Protein AF-A0A2C9JKQ5-F1 (afdb_monomer)

Nearest PDB structures (foldseek):
  5yh2-assembly1_B  TM=9.560E-01  e=5.864E-05  Homo sapiens
  5yh2-assembly1_A  TM=9.561E-01  e=1.005E-04  Homo sapiens
  5xoo-assembly1_A  TM=9.493E-01  e=1.203E-04  Hydra vulgaris
  5yh0-assembly1_K  TM=9.445E-01  e=1.068E-04  Danio rerio
  5yh0-assembly1_C  TM=9.472E-01  e=1.529E-04  Danio rerio

St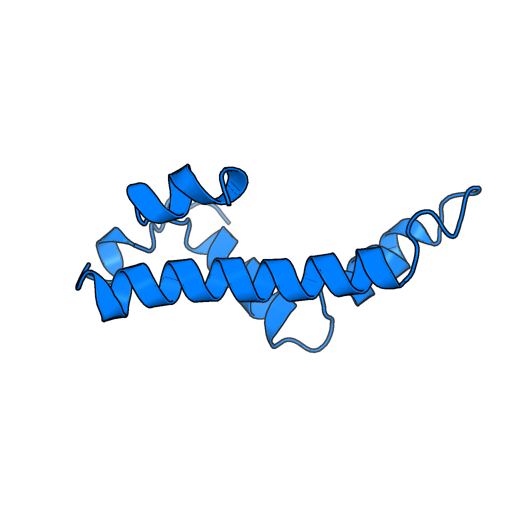ructure (mmCIF, N/CA/C/O backbone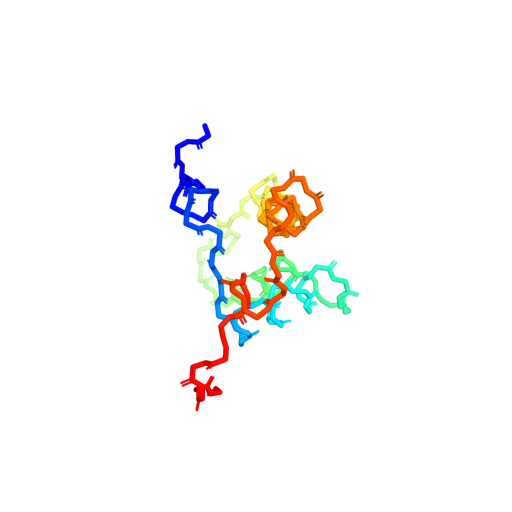):
data_AF-A0A2C9JKQ5-F1
#
_entry.id   AF-A0A2C9JKQ5-F1
#
loop_
_atom_site.group_PDB
_atom_site.id
_atom_site.type_symbol
_atom_site.label_atom_id
_atom_site.label_alt_id
_atom_site.label_comp_id
_atom_site.label_asym_id
_atom_site.label_entity_id
_atom_site.label_seq_id
_atom_site.pdbx_PDB_ins_code
_atom_site.Cartn_x
_atom_site.Cartn_y
_atom_site.Cartn_z
_atom_site.occupancy
_atom_site.B_iso_or_equiv
_atom_site.auth_seq_id
_atom_site.auth_comp_id
_atom_site.auth_asym_id
_atom_site.auth_atom_id
_atom_site.pdbx_PDB_model_num
ATOM 1 N N . MET A 1 1 ? 0.054 15.960 2.238 1.00 58.59 1 MET A N 1
ATOM 2 C CA . MET A 1 1 ? -0.576 14.737 2.801 1.00 58.59 1 MET A CA 1
ATOM 3 C C . MET A 1 1 ? -2.091 14.636 2.517 1.00 58.59 1 MET A C 1
ATOM 5 O O . MET A 1 1 ? -2.776 13.906 3.220 1.00 58.59 1 MET A O 1
ATOM 9 N N . SER A 1 2 ? -2.623 15.277 1.465 1.00 84.50 2 SER A N 1
ATOM 10 C CA . SER A 1 2 ? -4.072 15.269 1.166 1.00 84.50 2 SER A CA 1
ATOM 11 C C . SER A 1 2 ? -4.603 13.897 0.705 1.00 84.50 2 SER A C 1
ATOM 13 O O . SER A 1 2 ? -5.663 13.460 1.138 1.00 84.50 2 SER A O 1
ATOM 15 N N . CYS A 1 3 ? -3.822 13.142 -0.077 1.00 90.50 3 CYS A N 1
ATOM 16 C CA . CYS A 1 3 ? -4.303 11.914 -0.727 1.00 90.50 3 CYS A CA 1
ATOM 17 C C . CYS A 1 3 ? -4.710 10.780 0.235 1.00 90.50 3 CYS A C 1
ATOM 19 O O . CYS A 1 3 ? -5.481 9.910 -0.142 1.00 90.50 3 CYS A O 1
ATOM 21 N N . MET A 1 4 ? -4.202 10.774 1.474 1.00 92.38 4 MET A N 1
ATOM 22 C CA . MET A 1 4 ? -4.563 9.772 2.491 1.00 92.38 4 MET A CA 1
ATOM 23 C C . MET A 1 4 ? -5.673 10.250 3.438 1.00 92.38 4 MET A C 1
ATOM 25 O O . MET A 1 4 ? -5.997 9.544 4.393 1.00 92.38 4 MET A O 1
ATOM 29 N N . SER A 1 5 ? -6.233 11.445 3.217 1.00 95.06 5 SER A N 1
ATOM 30 C CA . SER A 1 5 ? -7.249 12.034 4.094 1.00 95.06 5 SER A CA 1
ATOM 31 C C . SER A 1 5 ? -8.444 11.105 4.331 1.00 95.06 5 SER A C 1
ATOM 33 O O . SER A 1 5 ? -8.764 10.895 5.501 1.00 95.06 5 SER A O 1
ATOM 35 N N . PRO A 1 6 ? -9.044 10.463 3.303 1.00 95.50 6 PRO A N 1
ATOM 36 C CA . PRO A 1 6 ? -10.210 9.605 3.515 1.00 95.50 6 PRO A CA 1
ATOM 37 C C . PRO A 1 6 ? -9.925 8.453 4.486 1.00 95.50 6 PRO A C 1
ATOM 39 O O . PRO A 1 6 ? -10.623 8.287 5.481 1.00 95.50 6 PRO A O 1
ATOM 42 N N . VAL A 1 7 ? -8.832 7.715 4.272 1.00 94.81 7 VAL A N 1
ATOM 43 C CA . VAL A 1 7 ? -8.459 6.586 5.139 1.00 94.81 7 VAL A CA 1
ATOM 44 C C . VAL A 1 7 ? -8.092 7.064 6.546 1.00 94.81 7 VAL A C 1
ATOM 46 O O . VAL A 1 7 ? -8.485 6.438 7.525 1.00 94.81 7 VAL A O 1
ATOM 49 N N . ARG A 1 8 ? -7.400 8.205 6.680 1.00 94.69 8 ARG A N 1
ATOM 50 C CA . ARG A 1 8 ? -7.080 8.785 7.996 1.00 94.69 8 ARG A CA 1
ATOM 51 C C . ARG A 1 8 ? -8.323 9.217 8.761 1.00 94.69 8 ARG A C 1
ATOM 53 O O . ARG A 1 8 ? -8.350 9.065 9.977 1.00 94.69 8 ARG A O 1
ATOM 60 N N . GLN A 1 9 ? -9.302 9.821 8.096 1.00 93.81 9 GLN A N 1
ATOM 61 C CA . GLN A 1 9 ? -10.487 10.385 8.742 1.00 93.81 9 GLN A CA 1
ATOM 62 C C . GLN A 1 9 ? -11.498 9.293 9.077 1.00 93.81 9 GLN A C 1
ATOM 64 O O . GLN A 1 9 ? -11.870 9.149 10.240 1.00 93.81 9 GLN A O 1
ATOM 69 N N . CYS A 1 10 ? -11.872 8.484 8.087 1.00 95.81 10 CYS A N 1
ATOM 70 C CA . CYS A 1 10 ? -12.847 7.414 8.254 1.00 95.81 10 CYS A CA 1
ATOM 71 C C . CYS A 1 10 ? -12.294 6.266 9.106 1.00 95.81 10 CYS A C 1
ATOM 73 O O . CYS A 1 10 ? -13.020 5.708 9.930 1.00 95.81 10 CYS A O 1
ATOM 75 N N . CYS A 1 11 ? -10.997 5.963 8.965 1.00 96.88 11 CYS A N 1
ATOM 76 C CA . CYS A 1 11 ? -10.365 4.787 9.557 1.00 96.88 11 CYS A CA 1
ATOM 77 C C . CYS A 1 11 ? -11.108 3.504 9.191 1.00 96.88 11 CYS A C 1
ATOM 79 O O . CYS A 1 11 ? -11.542 2.785 10.077 1.00 96.88 11 CYS A O 1
ATOM 81 N N . MET A 1 12 ? -11.274 3.265 7.891 1.00 96.69 12 MET A N 1
ATOM 82 C CA . MET A 1 12 ? -11.891 2.058 7.347 1.00 96.69 12 MET A CA 1
ATOM 83 C C . MET A 1 12 ? -11.074 1.565 6.150 1.00 96.69 12 MET A C 1
ATOM 85 O O . MET A 1 12 ? -10.633 2.369 5.323 1.00 96.69 12 MET A O 1
ATOM 89 N N . ILE A 1 13 ? -10.888 0.254 6.045 1.00 97.31 13 ILE A N 1
ATOM 90 C CA . ILE A 1 13 ? -10.278 -0.434 4.906 1.00 97.31 13 ILE A CA 1
ATOM 91 C C . ILE A 1 13 ? -10.929 -1.807 4.739 1.00 97.31 13 ILE A C 1
ATOM 93 O O . ILE A 1 13 ? -11.314 -2.436 5.719 1.00 97.31 13 ILE A O 1
ATOM 97 N N . ARG A 1 14 ? -11.047 -2.292 3.501 1.00 97.38 14 ARG A N 1
ATOM 98 C CA . ARG A 1 14 ? -11.522 -3.659 3.247 1.00 97.38 14 ARG A CA 1
ATOM 99 C C . ARG A 1 14 ? -10.481 -4.689 3.672 1.00 97.38 14 ARG A C 1
ATOM 101 O O . ARG A 1 14 ? -9.286 -4.478 3.439 1.00 97.38 14 ARG A O 1
ATOM 108 N N . LEU A 1 15 ? -10.932 -5.822 4.206 1.00 96.88 15 LEU A N 1
ATOM 109 C CA . LEU A 1 15 ? -10.068 -6.941 4.586 1.00 96.88 15 LEU A CA 1
ATOM 110 C C . LEU A 1 15 ? -9.225 -7.432 3.400 1.00 96.88 15 LEU A C 1
ATOM 112 O O . LEU A 1 15 ? -8.005 -7.549 3.517 1.00 96.88 15 LEU A O 1
ATOM 116 N N . SER A 1 16 ? -9.851 -7.632 2.237 1.00 96.81 16 SER A N 1
ATOM 117 C CA . SER A 1 16 ? -9.177 -8.077 1.010 1.00 96.81 16 SER A CA 1
ATOM 118 C C . SER A 1 16 ? -8.089 -7.099 0.547 1.00 96.81 16 SER A C 1
ATOM 120 O O . SER A 1 16 ? -6.987 -7.512 0.174 1.00 96.81 16 SER A O 1
ATOM 122 N N . THR A 1 17 ? -8.349 -5.791 0.631 1.00 96.94 17 THR A N 1
ATOM 123 C CA . THR A 1 17 ? -7.364 -4.745 0.317 1.00 96.94 17 THR A CA 1
ATOM 124 C C . THR A 1 17 ? -6.206 -4.747 1.309 1.00 96.94 17 THR A C 1
ATOM 126 O O . THR A 1 17 ? -5.050 -4.712 0.889 1.00 96.94 17 THR A O 1
ATOM 129 N N . LEU A 1 18 ? -6.484 -4.810 2.616 1.00 97.25 18 LEU A N 1
ATOM 130 C CA . LEU A 1 18 ? -5.434 -4.843 3.634 1.00 97.25 18 LEU A CA 1
ATOM 131 C C . LEU A 1 18 ? -4.547 -6.081 3.477 1.00 97.25 18 LEU A C 1
ATOM 133 O O . LEU A 1 18 ? -3.326 -5.953 3.514 1.00 97.25 18 LEU A O 1
ATOM 137 N N . ALA A 1 19 ? -5.137 -7.254 3.242 1.00 97.00 19 ALA A N 1
ATOM 138 C CA . ALA A 1 19 ? -4.397 -8.493 3.025 1.00 97.00 19 ALA A CA 1
ATOM 139 C C . ALA A 1 19 ? -3.441 -8.389 1.824 1.00 97.00 19 ALA A C 1
ATOM 141 O O . ALA A 1 19 ? -2.268 -8.751 1.935 1.00 97.00 19 ALA A O 1
ATOM 142 N N . LYS A 1 20 ? -3.903 -7.825 0.696 1.00 97.12 20 LYS A N 1
ATOM 143 C CA . LYS A 1 20 ? -3.057 -7.568 -0.484 1.00 97.12 20 LYS A CA 1
ATOM 144 C C . LYS A 1 20 ? -1.915 -6.600 -0.160 1.00 97.12 20 LYS A C 1
ATOM 146 O O . LYS A 1 20 ? -0.773 -6.879 -0.512 1.00 97.12 20 LYS A O 1
ATOM 151 N N . LEU A 1 21 ? -2.193 -5.498 0.542 1.00 98.00 21 LEU A N 1
ATOM 152 C CA . LEU A 1 21 ? -1.168 -4.519 0.926 1.00 98.00 21 LEU A CA 1
ATOM 153 C C . LEU A 1 21 ? -0.127 -5.101 1.888 1.00 98.00 21 LEU A C 1
ATOM 155 O O . LEU A 1 21 ? 1.059 -4.847 1.708 1.00 98.00 21 LEU A O 1
ATOM 159 N N . VAL A 1 22 ? -0.546 -5.896 2.877 1.00 98.12 22 VAL A N 1
ATOM 160 C CA . VAL A 1 22 ? 0.374 -6.593 3.789 1.00 98.12 22 VAL A CA 1
ATOM 161 C C . VAL A 1 22 ? 1.248 -7.565 3.002 1.00 98.12 22 VAL A C 1
ATOM 163 O O . VAL A 1 22 ? 2.467 -7.524 3.143 1.00 98.12 22 VAL A O 1
ATOM 166 N N . LYS A 1 23 ? 0.664 -8.374 2.108 1.00 98.00 23 LYS A N 1
ATOM 167 C CA . LYS A 1 23 ? 1.431 -9.286 1.247 1.00 98.00 23 LYS A CA 1
ATOM 168 C C . LYS A 1 23 ? 2.476 -8.544 0.407 1.00 98.00 23 LYS A C 1
ATOM 170 O O . LYS A 1 23 ? 3.599 -9.013 0.318 1.00 98.00 23 LYS A O 1
ATOM 175 N N . LEU A 1 24 ? 2.135 -7.388 -0.158 1.00 98.31 24 LEU A N 1
ATOM 176 C CA . LEU A 1 24 ? 3.062 -6.561 -0.943 1.00 98.31 24 LEU A CA 1
ATOM 177 C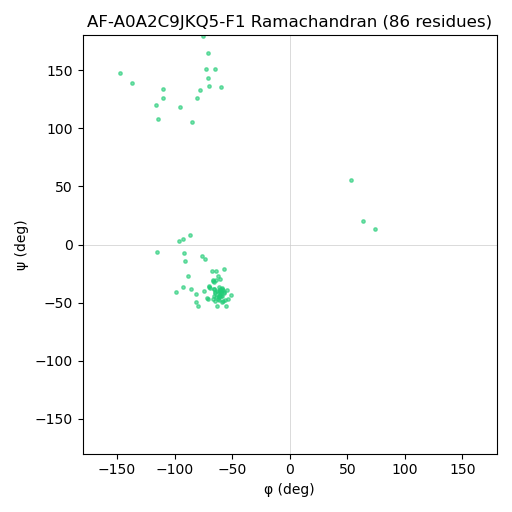 C . LEU A 1 24 ? 4.112 -5.821 -0.094 1.00 98.31 24 LEU A C 1
ATOM 179 O O . LEU A 1 24 ? 5.046 -5.254 -0.653 1.00 98.31 24 LEU A O 1
ATOM 183 N N . TYR A 1 25 ? 3.950 -5.779 1.232 1.00 97.81 25 TYR A N 1
ATOM 184 C CA . TYR A 1 25 ? 4.869 -5.096 2.146 1.00 97.81 25 TYR A CA 1
ATOM 185 C C . TYR A 1 25 ? 5.864 -6.044 2.827 1.00 97.81 25 TYR A C 1
ATOM 187 O O . TYR A 1 25 ? 7.027 -5.683 2.976 1.00 97.81 25 TYR A O 1
ATOM 195 N N . ILE A 1 26 ? 5.420 -7.235 3.248 1.00 96.75 26 ILE A N 1
ATOM 196 C CA . ILE A 1 26 ? 6.262 -8.226 3.954 1.00 96.75 26 ILE A CA 1
ATOM 197 C C . ILE A 1 26 ? 6.474 -9.530 3.177 1.00 96.75 26 ILE A C 1
ATOM 199 O O . ILE A 1 26 ? 7.182 -10.415 3.652 1.00 96.75 26 ILE A O 1
ATOM 203 N N . GLY A 1 27 ? 5.799 -9.701 2.041 1.00 95.12 27 GLY A N 1
ATOM 204 C CA . GLY A 1 27 ? 5.904 -10.904 1.224 1.00 95.12 27 GLY A CA 1
ATOM 205 C C . GLY A 1 27 ? 7.206 -10.975 0.421 1.00 95.12 27 GLY A C 1
ATOM 206 O O . GLY A 1 27 ? 8.031 -10.065 0.487 1.00 95.12 27 GLY A O 1
ATOM 207 N N . PRO A 1 28 ? 7.388 -12.061 -0.352 1.00 95.06 28 PRO A N 1
ATOM 208 C CA . PRO A 1 28 ? 8.614 -12.296 -1.116 1.00 95.06 28 PRO A CA 1
ATOM 209 C C . PRO A 1 28 ? 8.825 -11.277 -2.243 1.00 95.06 28 PRO A C 1
ATOM 211 O O . PRO A 1 28 ? 9.966 -10.954 -2.556 1.00 95.06 28 PRO A O 1
ATOM 214 N N . ASP A 1 29 ? 7.736 -10.750 -2.811 1.00 95.94 29 ASP A N 1
ATOM 215 C CA . ASP A 1 29 ? 7.765 -9.750 -3.875 1.00 95.94 29 ASP A CA 1
ATOM 216 C C . ASP A 1 29 ? 7.134 -8.443 -3.381 1.00 95.94 29 ASP A C 1
ATOM 218 O O . ASP A 1 29 ? 5.953 -8.408 -3.013 1.00 95.94 29 ASP A O 1
ATOM 222 N N . SER A 1 30 ? 7.913 -7.359 -3.397 1.00 97.88 30 SER A N 1
ATOM 223 C CA . SER A 1 30 ? 7.415 -6.011 -3.111 1.00 97.88 30 SER A CA 1
ATOM 224 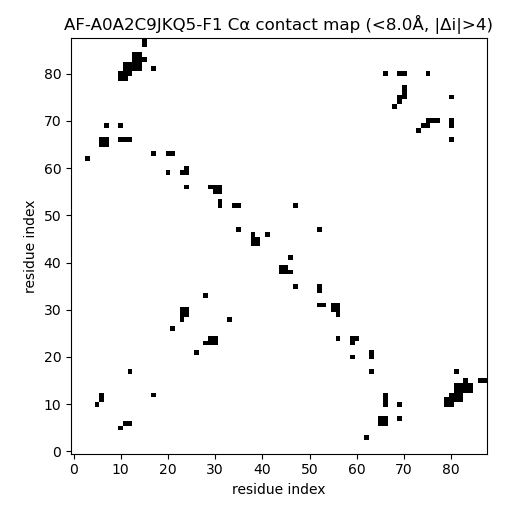C C . SER A 1 30 ? 6.533 -5.482 -4.247 1.00 97.88 30 SER A C 1
ATOM 226 O O . SER A 1 30 ? 6.553 -5.990 -5.374 1.00 97.88 30 SER A O 1
ATOM 228 N N . LEU A 1 31 ? 5.772 -4.414 -3.985 1.00 98.31 31 LEU A N 1
ATOM 229 C CA . LEU A 1 31 ? 4.975 -3.774 -5.033 1.00 98.31 31 LEU A CA 1
ATOM 230 C C . LEU A 1 31 ? 5.861 -3.233 -6.163 1.00 98.31 31 LEU A C 1
ATOM 232 O O . LEU A 1 31 ? 5.509 -3.403 -7.328 1.00 98.31 31 LEU A O 1
ATOM 236 N N . SER A 1 32 ? 7.013 -2.639 -5.851 1.00 98.12 32 SER A N 1
ATOM 237 C CA . SER A 1 32 ? 7.976 -2.194 -6.864 1.00 98.12 32 SER A CA 1
ATOM 238 C C . SER A 1 32 ? 8.496 -3.343 -7.731 1.00 98.12 32 SER A C 1
ATOM 240 O O . SER A 1 32 ? 8.592 -3.182 -8.948 1.00 98.12 32 SER A O 1
ATOM 242 N N . HIS A 1 33 ? 8.773 -4.514 -7.143 1.00 98.00 33 HIS A N 1
ATOM 243 C CA . HIS A 1 33 ? 9.224 -5.698 -7.872 1.00 98.00 33 HIS A CA 1
ATOM 244 C C . HIS A 1 33 ? 8.161 -6.183 -8.863 1.00 98.00 33 HIS A C 1
ATOM 246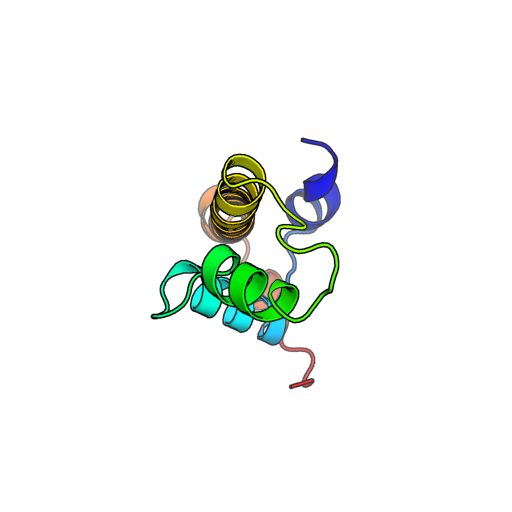 O O . HIS A 1 33 ? 8.432 -6.313 -10.059 1.00 98.00 33 HIS A O 1
ATOM 252 N N . VAL A 1 34 ? 6.933 -6.402 -8.382 1.00 97.94 34 VAL A N 1
ATOM 253 C CA . VAL A 1 34 ? 5.824 -6.874 -9.225 1.00 97.94 34 VAL A CA 1
ATOM 254 C C . VAL A 1 34 ? 5.489 -5.849 -10.309 1.00 97.94 34 VAL A C 1
ATOM 256 O O . VAL A 1 34 ? 5.242 -6.222 -11.455 1.00 97.94 34 VAL A O 1
ATOM 259 N N . LEU A 1 35 ? 5.516 -4.557 -9.972 1.00 97.69 35 LEU A N 1
ATOM 260 C CA . LEU A 1 35 ? 5.244 -3.482 -10.919 1.00 97.69 35 LEU A CA 1
ATOM 261 C C . LEU A 1 35 ? 6.317 -3.402 -12.006 1.00 97.69 35 LEU A C 1
ATOM 263 O O . LEU A 1 35 ? 5.966 -3.306 -13.176 1.00 97.69 35 LEU A O 1
ATOM 267 N N . ARG A 1 36 ? 7.603 -3.503 -11.650 1.00 97.62 36 ARG A N 1
ATOM 268 C CA . ARG A 1 36 ? 8.701 -3.539 -12.627 1.00 97.62 36 ARG A CA 1
ATOM 269 C C . ARG A 1 36 ? 8.488 -4.665 -13.634 1.00 97.62 36 ARG A C 1
ATOM 271 O O . ARG A 1 36 ? 8.400 -4.395 -14.826 1.00 97.62 36 ARG A O 1
ATOM 278 N N . LYS A 1 37 ? 8.276 -5.888 -13.145 1.00 97.31 37 LYS A N 1
ATOM 279 C CA . LYS A 1 37 ? 8.019 -7.062 -13.988 1.00 97.31 37 LYS A CA 1
ATOM 280 C C . LYS A 1 37 ? 6.782 -6.895 -14.874 1.00 97.31 37 LYS A C 1
ATOM 282 O O . LYS A 1 37 ? 6.781 -7.313 -16.025 1.00 97.31 37 LYS A O 1
ATOM 287 N N . SER A 1 38 ? 5.722 -6.276 -14.355 1.00 96.94 38 SER A N 1
ATOM 288 C CA . SER A 1 38 ? 4.510 -6.004 -15.135 1.00 96.94 38 SER A CA 1
ATOM 289 C C . SER A 1 38 ? 4.739 -4.997 -16.265 1.00 96.94 38 SER A C 1
ATOM 291 O O . SER A 1 38 ? 4.040 -5.068 -17.271 1.00 96.94 38 SER A O 1
ATOM 293 N N . LEU A 1 39 ? 5.659 -4.045 -16.086 1.00 97.62 39 LEU A N 1
ATOM 294 C CA . LEU A 1 39 ? 5.943 -2.972 -17.045 1.00 97.62 39 LEU A CA 1
ATOM 295 C C . LEU A 1 39 ? 7.043 -3.346 -18.052 1.00 97.62 39 LEU A C 1
ATOM 297 O O . LEU A 1 39 ? 7.186 -2.672 -19.066 1.00 97.62 39 LEU A O 1
ATOM 301 N N . GLU A 1 40 ? 7.803 -4.414 -17.803 1.00 96.81 40 GLU A N 1
ATOM 302 C CA . GLU A 1 40 ? 8.911 -4.861 -18.663 1.00 96.81 40 GLU A CA 1
ATOM 303 C C . GLU A 1 40 ? 8.484 -5.229 -20.088 1.00 96.81 40 GLU A C 1
ATOM 305 O O . GLU A 1 40 ? 9.276 -5.075 -21.014 1.00 96.81 40 GLU A O 1
ATOM 310 N N . ALA A 1 41 ? 7.250 -5.704 -20.274 1.00 95.44 41 ALA A N 1
ATOM 311 C CA . ALA A 1 41 ? 6.735 -6.098 -21.585 1.00 95.44 41 ALA A CA 1
ATOM 312 C C . ALA A 1 41 ? 6.359 -4.905 -22.485 1.00 95.44 41 ALA A C 1
ATOM 314 O O . ALA A 1 41 ? 6.063 -5.102 -23.664 1.00 95.44 41 ALA A O 1
ATOM 315 N N . ASP A 1 42 ? 6.334 -3.684 -21.945 1.00 97.38 42 ASP A N 1
ATOM 316 C CA . ASP A 1 42 ? 5.995 -2.493 -22.715 1.00 97.38 42 ASP A CA 1
ATOM 317 C C . ASP A 1 42 ? 7.188 -2.035 -23.582 1.00 97.38 42 ASP A C 1
ATOM 319 O O . ASP A 1 42 ? 8.307 -1.928 -23.070 1.00 97.38 42 ASP A O 1
ATOM 323 N N . PRO A 1 43 ? 6.990 -1.716 -24.877 1.00 97.19 43 PRO A N 1
ATOM 324 C CA . PRO A 1 43 ? 8.055 -1.213 -25.750 1.00 97.19 43 PRO A CA 1
ATOM 325 C C . PRO A 1 43 ? 8.753 0.062 -25.252 1.00 97.19 43 PRO A C 1
ATOM 327 O O . PRO A 1 43 ? 9.868 0.349 -25.681 1.00 97.19 43 PRO A O 1
ATOM 330 N N . LEU A 1 44 ? 8.111 0.834 -24.370 1.00 96.81 44 LEU A N 1
ATOM 331 C CA . LEU A 1 44 ? 8.662 2.041 -23.750 1.00 96.81 44 LEU A CA 1
ATOM 332 C C . LEU A 1 44 ? 9.474 1.749 -22.480 1.00 96.81 44 LEU A C 1
ATOM 334 O O . LEU A 1 44 ? 9.839 2.676 -21.757 1.00 96.81 44 LEU A O 1
ATOM 338 N N . SER A 1 45 ? 9.742 0.479 -22.172 1.00 96.00 45 SER A N 1
ATOM 339 C CA . SER A 1 45 ? 10.520 0.096 -20.999 1.00 96.00 45 SER A CA 1
ATOM 340 C C . SER A 1 45 ? 11.944 0.696 -21.023 1.00 96.00 45 SER A C 1
ATOM 342 O O . SER A 1 45 ? 12.619 0.629 -22.055 1.00 96.00 45 SER A O 1
ATOM 344 N N . PRO A 1 46 ? 12.440 1.249 -19.893 1.00 95.44 46 PRO A N 1
ATOM 345 C CA . PRO A 1 46 ? 11.766 1.328 -18.594 1.00 95.44 46 PRO A CA 1
ATOM 346 C C . PRO A 1 46 ? 10.756 2.488 -18.503 1.00 9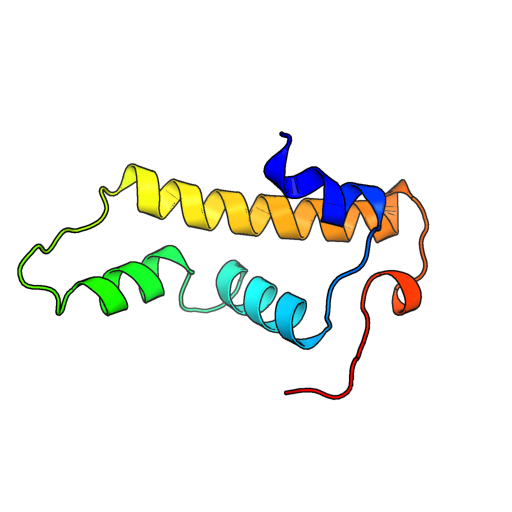5.44 46 PRO A C 1
ATOM 348 O O . PRO A 1 46 ? 11.116 3.651 -18.666 1.00 95.44 46 PRO A O 1
ATOM 351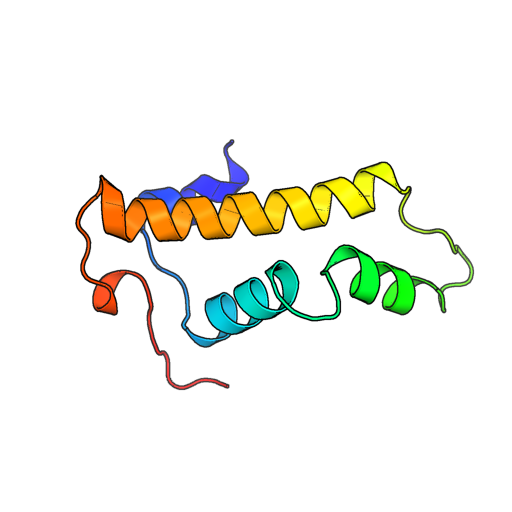 N N . ILE A 1 47 ? 9.503 2.179 -18.134 1.00 97.38 47 ILE A N 1
ATOM 352 C CA . ILE A 1 47 ? 8.431 3.183 -17.967 1.00 97.38 47 ILE A CA 1
ATOM 353 C C . ILE A 1 47 ? 8.655 4.048 -16.720 1.00 97.38 47 ILE A C 1
ATOM 355 O O . ILE A 1 47 ? 8.474 5.265 -16.750 1.00 97.38 47 ILE A O 1
ATOM 359 N N . LEU A 1 48 ? 8.995 3.419 -15.592 1.00 97.50 48 LEU A N 1
ATOM 360 C CA . LEU A 1 48 ? 9.180 4.099 -14.311 1.00 97.50 48 LEU A CA 1
ATOM 361 C C . LEU A 1 48 ? 10.653 4.110 -13.924 1.00 97.50 48 LEU A C 1
ATOM 363 O O . LEU A 1 48 ? 11.323 3.080 -13.954 1.00 97.50 48 LEU A O 1
ATOM 367 N N . TRP A 1 49 ? 11.133 5.276 -13.496 1.00 97.19 49 TRP A N 1
ATOM 368 C CA . TRP A 1 49 ? 12.477 5.411 -12.945 1.00 97.19 49 TRP A CA 1
ATOM 369 C C . TRP A 1 49 ? 12.568 4.794 -11.542 1.00 97.19 49 TRP A C 1
ATOM 371 O O . TRP A 1 49 ? 11.591 4.806 -10.788 1.00 97.19 49 TRP A O 1
ATOM 381 N N . GLU A 1 50 ? 13.754 4.314 -11.166 1.00 97.25 50 GLU A N 1
ATOM 382 C CA . GLU A 1 50 ? 14.002 3.631 -9.889 1.00 97.25 50 GLU A CA 1
ATOM 383 C C . GLU A 1 50 ? 13.494 4.411 -8.660 1.00 97.25 50 GLU A C 1
ATOM 385 O O . GLU A 1 50 ? 12.761 3.834 -7.856 1.00 97.25 50 GLU A O 1
ATOM 390 N N . PRO A 1 51 ? 13.694 5.743 -8.548 1.00 98.38 51 PRO A N 1
ATOM 391 C CA . PRO A 1 51 ? 13.163 6.504 -7.417 1.00 98.38 51 PRO A CA 1
ATOM 392 C C . PRO A 1 51 ? 11.628 6.494 -7.324 1.00 98.38 51 PRO A C 1
ATOM 394 O O . PRO A 1 51 ? 11.065 6.658 -6.238 1.00 98.38 51 PRO A O 1
ATOM 397 N N . HIS A 1 52 ? 10.919 6.322 -8.446 1.00 98.38 52 HIS A N 1
ATOM 398 C CA . HIS A 1 52 ? 9.463 6.183 -8.433 1.00 98.38 52 HIS A CA 1
ATOM 399 C C . HIS A 1 52 ? 9.038 4.811 -7.924 1.00 98.38 52 HIS A C 1
ATOM 401 O O . HIS A 1 52 ? 8.094 4.749 -7.132 1.00 98.38 52 HIS A O 1
ATOM 407 N N . LEU A 1 53 ? 9.747 3.753 -8.313 1.00 98.38 53 LEU A N 1
ATOM 408 C CA . LEU A 1 53 ? 9.525 2.396 -7.817 1.00 98.38 53 LEU A CA 1
ATOM 409 C C . LEU A 1 53 ? 9.749 2.334 -6.295 1.00 98.38 53 LEU A C 1
ATOM 411 O O . LEU A 1 53 ? 8.837 1.934 -5.569 1.00 98.38 53 LEU A O 1
ATOM 415 N N . ASP A 1 54 ? 10.853 2.898 -5.797 1.00 98.19 54 ASP A N 1
ATOM 416 C CA . ASP A 1 54 ? 11.117 3.042 -4.356 1.00 98.19 54 ASP A CA 1
ATOM 417 C C . ASP A 1 54 ? 10.011 3.829 -3.635 1.00 98.19 54 ASP A C 1
ATOM 419 O O . ASP A 1 54 ? 9.580 3.512 -2.519 1.00 98.19 54 ASP A O 1
ATOM 423 N N . SER A 1 55 ? 9.515 4.893 -4.278 1.00 98.00 55 SER A N 1
ATOM 424 C CA . SER A 1 55 ? 8.472 5.733 -3.691 1.00 98.00 55 SER A CA 1
ATOM 425 C C . SER A 1 55 ? 7.155 4.987 -3.486 1.00 98.00 55 SER A C 1
ATOM 427 O O . SER A 1 55 ? 6.414 5.321 -2.555 1.00 98.00 55 SER A O 1
ATOM 429 N N . VAL A 1 56 ? 6.854 4.003 -4.337 1.00 97.62 56 VAL A N 1
ATOM 430 C CA . VAL A 1 56 ? 5.624 3.214 -4.266 1.00 97.62 56 VAL A CA 1
ATOM 431 C C . VAL A 1 56 ? 5.672 2.281 -3.057 1.00 97.62 56 VAL A C 1
ATOM 433 O O . VAL A 1 56 ? 4.743 2.317 -2.248 1.00 97.62 56 VAL A O 1
ATOM 436 N N . ASP A 1 57 ? 6.777 1.565 -2.840 1.00 98.19 57 ASP A N 1
ATOM 437 C CA . ASP A 1 57 ? 6.949 0.708 -1.656 1.00 98.19 57 ASP A CA 1
ATOM 438 C C . ASP A 1 57 ? 6.889 1.520 -0.357 1.00 98.19 57 ASP A C 1
ATOM 440 O O . ASP A 1 57 ? 6.161 1.184 0.586 1.00 98.19 57 ASP A O 1
ATOM 444 N N . ARG A 1 58 ? 7.561 2.679 -0.330 1.00 97.75 58 ARG A N 1
ATOM 445 C CA . ARG A 1 58 ? 7.480 3.603 0.810 1.00 97.75 58 ARG A CA 1
ATOM 446 C C . ARG A 1 58 ? 6.039 4.041 1.090 1.00 97.75 58 ARG A C 1
ATOM 448 O O . ARG A 1 58 ? 5.657 4.187 2.253 1.00 97.75 58 ARG A O 1
ATOM 455 N N . ARG A 1 59 ? 5.229 4.281 0.052 1.00 97.19 59 ARG A N 1
ATOM 456 C CA . ARG A 1 59 ? 3.816 4.674 0.201 1.00 97.19 59 ARG A CA 1
ATOM 457 C C . ARG A 1 59 ? 2.952 3.528 0.726 1.00 97.19 59 ARG A C 1
ATOM 459 O O . ARG A 1 59 ? 2.083 3.806 1.549 1.00 97.19 59 ARG A O 1
ATOM 466 N N . VAL A 1 60 ? 3.210 2.275 0.344 1.00 97.81 60 VAL A N 1
ATOM 467 C CA . VAL A 1 60 ? 2.524 1.107 0.933 1.00 97.81 60 VAL A CA 1
ATOM 468 C C . VAL A 1 60 ? 2.746 1.070 2.446 1.00 97.81 60 VAL A C 1
ATOM 470 O O . VAL A 1 60 ? 1.779 1.025 3.209 1.00 97.81 60 VAL A O 1
ATOM 473 N N . GLY A 1 61 ? 3.996 1.220 2.897 1.00 97.75 61 GLY A N 1
ATOM 474 C CA . GLY A 1 61 ? 4.312 1.294 4.328 1.00 97.75 61 GLY A CA 1
ATOM 475 C C . GLY A 1 61 ? 3.608 2.456 5.044 1.00 97.75 61 GLY A C 1
ATOM 476 O O . GLY A 1 61 ? 3.120 2.307 6.166 1.00 97.75 61 GLY A O 1
ATOM 477 N N . GLN A 1 62 ? 3.478 3.615 4.389 1.00 97.44 62 GLN A N 1
ATOM 478 C CA . GLN A 1 62 ? 2.736 4.756 4.941 1.00 97.44 62 GLN A CA 1
ATOM 479 C C . GLN A 1 62 ? 1.234 4.483 5.089 1.00 97.44 62 GLN A C 1
ATOM 481 O O . GLN A 1 62 ? 0.649 4.911 6.084 1.00 97.44 62 GLN A O 1
ATOM 486 N N . ILE A 1 63 ? 0.613 3.776 4.140 1.00 97.12 63 ILE A N 1
ATOM 487 C CA . ILE A 1 63 ? -0.803 3.389 4.224 1.00 97.12 63 ILE A CA 1
ATOM 488 C C . ILE A 1 63 ? -1.010 2.422 5.393 1.00 97.12 63 ILE A C 1
ATOM 490 O O . ILE A 1 63 ? -1.874 2.663 6.235 1.00 97.12 63 ILE A O 1
ATOM 494 N N . LEU A 1 64 ? -0.179 1.381 5.503 1.00 97.75 64 LEU A N 1
ATOM 495 C CA . LEU A 1 64 ? -0.251 0.412 6.603 1.00 97.75 64 LEU A CA 1
ATOM 496 C C . LEU A 1 64 ? -0.043 1.080 7.968 1.00 97.75 64 LEU A C 1
ATOM 498 O O . LEU A 1 64 ? -0.763 0.780 8.921 1.00 97.75 64 LEU A O 1
ATOM 502 N N . LYS A 1 65 ? 0.867 2.060 8.051 1.00 97.25 65 LYS A N 1
ATOM 503 C CA . LYS A 1 65 ? 1.042 2.880 9.255 1.00 97.25 65 LYS A CA 1
ATOM 504 C C . LYS A 1 65 ? -0.234 3.637 9.622 1.00 97.25 65 LYS A C 1
ATOM 506 O O . LYS A 1 65 ? -0.600 3.643 10.790 1.00 97.25 65 LYS A O 1
ATOM 511 N N . VAL A 1 66 ? -0.927 4.250 8.658 1.00 96.94 66 VAL A N 1
ATOM 512 C CA . VAL A 1 66 ? -2.200 4.947 8.924 1.00 96.94 66 VAL A CA 1
ATOM 513 C C . VAL A 1 66 ? -3.253 3.992 9.489 1.00 96.94 66 VAL A C 1
ATOM 515 O O . VAL A 1 66 ? -3.924 4.347 10.455 1.00 96.94 66 VAL A O 1
ATOM 518 N N . ILE A 1 67 ? -3.377 2.784 8.932 1.00 97.44 67 ILE A N 1
ATOM 519 C CA . ILE A 1 67 ? -4.320 1.772 9.434 1.00 97.44 67 ILE A CA 1
ATOM 520 C C . ILE A 1 67 ? -3.952 1.334 10.858 1.00 97.44 67 ILE A C 1
ATOM 522 O O . ILE A 1 67 ? -4.811 1.308 11.736 1.00 97.44 67 ILE A O 1
ATOM 526 N N . SER A 1 68 ? -2.669 1.076 11.123 1.00 96.88 68 SER A N 1
ATOM 527 C CA . SER A 1 68 ? -2.181 0.757 12.471 1.00 96.88 68 SER A CA 1
ATOM 528 C C . SER A 1 68 ? -2.459 1.890 13.470 1.00 96.88 68 SER A C 1
ATOM 530 O O . SER A 1 68 ? -2.901 1.644 14.592 1.00 96.88 68 SER A O 1
ATOM 532 N N . GLU A 1 69 ? -2.287 3.152 13.064 1.00 96.94 69 GLU A N 1
ATOM 533 C CA . GLU A 1 69 ? -2.599 4.324 13.891 1.00 96.94 69 GLU A CA 1
ATOM 534 C C . GLU A 1 69 ? -4.103 4.462 14.181 1.00 96.94 69 GLU A C 1
ATOM 536 O O . GLU A 1 69 ? -4.471 4.912 15.266 1.00 96.94 69 GLU A O 1
ATOM 541 N N . CYS A 1 70 ? -4.982 4.052 13.263 1.00 96.75 70 CYS A N 1
ATOM 542 C CA . CYS A 1 70 ? -6.424 4.019 13.518 1.00 96.75 70 CYS A CA 1
ATOM 543 C C . CYS A 1 70 ? -6.789 3.076 14.675 1.00 96.75 70 CYS A C 1
ATOM 545 O O . CYS A 1 70 ? -7.664 3.403 15.472 1.00 96.75 70 CYS A O 1
ATOM 547 N N . ILE A 1 71 ? -6.088 1.951 14.802 1.00 96.31 71 ILE A N 1
ATOM 548 C CA . ILE A 1 71 ? -6.324 0.960 15.859 1.00 96.31 71 ILE A CA 1
ATOM 549 C C . ILE A 1 71 ? -5.642 1.400 17.161 1.00 96.31 71 ILE A C 1
ATOM 551 O O . ILE A 1 71 ? -6.262 1.452 18.217 1.00 96.31 71 ILE A O 1
ATOM 555 N N . THR A 1 72 ? -4.363 1.773 17.084 1.00 95.69 72 THR A N 1
ATOM 556 C CA . THR A 1 72 ? -3.526 2.031 18.268 1.00 95.69 72 THR A CA 1
ATOM 557 C C . THR A 1 72 ? -3.716 3.423 18.868 1.00 95.69 72 THR A C 1
ATOM 559 O O . THR A 1 72 ? -3.785 3.551 20.085 1.00 95.69 72 THR A O 1
ATOM 562 N N . LYS A 1 73 ? -3.802 4.481 18.047 1.00 91.50 73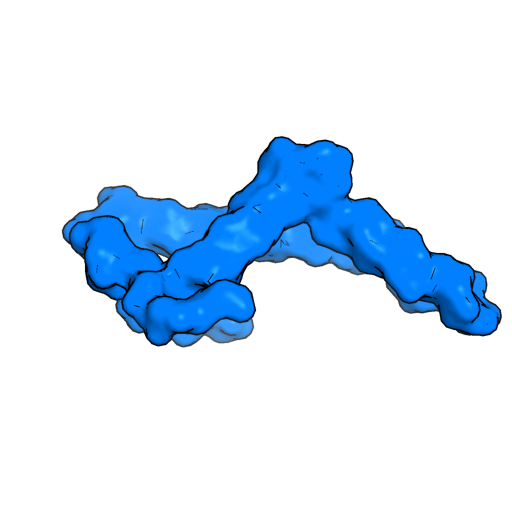 LYS A N 1
ATOM 563 C CA . LYS A 1 73 ? -3.871 5.874 18.533 1.00 91.50 73 LYS A CA 1
ATOM 564 C C . LYS A 1 73 ? -5.294 6.375 18.714 1.00 91.50 73 LYS A C 1
ATOM 566 O O . LYS A 1 73 ? -5.545 7.160 19.619 1.00 91.50 73 LYS A O 1
ATOM 571 N N . LYS A 1 74 ? -6.213 5.969 17.835 1.00 89.44 74 LYS A N 1
ATOM 572 C CA . LYS A 1 74 ? -7.629 6.359 17.941 1.00 89.44 74 LYS A CA 1
ATOM 573 C C . LYS A 1 74 ? -8.468 5.364 18.741 1.00 89.44 74 LYS A C 1
ATOM 575 O O . LYS A 1 74 ? -9.633 5.651 18.985 1.00 89.44 74 LYS A O 1
ATOM 580 N N . GLY A 1 75 ? -7.894 4.218 19.117 1.00 89.44 75 GLY A N 1
ATOM 581 C CA . GLY A 1 75 ? -8.571 3.197 19.914 1.00 89.44 75 GLY A CA 1
ATOM 582 C C . GLY A 1 75 ? -9.773 2.562 19.217 1.00 89.44 75 GLY A C 1
ATOM 583 O O . GLY A 1 75 ? -10.639 2.021 19.899 1.00 89.44 75 GLY A O 1
ATOM 584 N N . LYS A 1 76 ? -9.868 2.650 17.881 1.00 92.81 76 LYS A N 1
ATOM 585 C CA . LYS A 1 76 ? -10.976 2.023 17.158 1.00 92.81 76 LYS A CA 1
ATOM 586 C C . LYS A 1 76 ? -10.827 0.499 17.197 1.00 92.81 76 LYS A C 1
ATOM 588 O O . LYS A 1 76 ? -9.718 0.005 16.964 1.00 92.81 76 LYS A O 1
ATOM 593 N N . PRO A 1 77 ? -11.912 -0.252 17.444 1.00 94.06 77 PRO A N 1
ATOM 594 C CA . PRO A 1 77 ? -11.862 -1.704 17.412 1.00 94.06 77 PRO A CA 1
ATOM 595 C C . PRO A 1 77 ? -11.546 -2.197 15.997 1.00 94.06 77 PRO A C 1
ATOM 597 O O . PRO A 1 77 ? -11.892 -1.565 14.996 1.00 94.06 77 PRO A O 1
ATOM 600 N N . TRP A 1 78 ? -10.893 -3.356 15.912 1.00 93.50 78 TRP A N 1
ATOM 601 C CA . TRP A 1 78 ? -10.462 -3.952 14.645 1.00 93.50 78 TRP A CA 1
ATOM 602 C C . TRP A 1 78 ? -11.618 -4.114 13.652 1.00 93.50 78 TRP A C 1
ATOM 604 O O . TRP A 1 78 ? -11.442 -3.832 12.472 1.00 93.50 78 TRP A O 1
ATOM 614 N N . GLN A 1 79 ? -12.800 -4.490 14.140 1.00 93.12 79 GLN A N 1
ATOM 615 C CA . GLN A 1 79 ? -14.010 -4.723 13.350 1.00 93.12 79 GLN A CA 1
ATOM 616 C C . GLN A 1 79 ? -14.584 -3.443 12.721 1.00 93.12 79 GLN A C 1
ATOM 618 O O . GLN A 1 79 ? -15.298 -3.521 11.729 1.00 93.12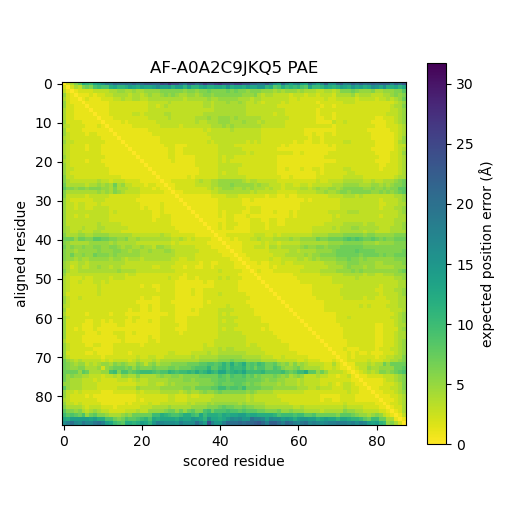 79 GLN A O 1
ATOM 623 N N . GLU A 1 80 ? -14.275 -2.267 13.273 1.00 94.69 80 GLU A N 1
ATOM 624 C CA . GLU A 1 80 ? -14.663 -0.982 12.675 1.00 94.69 80 GLU A CA 1
ATOM 625 C C . GLU A 1 80 ? -13.623 -0.471 11.676 1.00 94.69 80 GLU A C 1
ATOM 627 O O . GLU A 1 80 ? -13.957 0.285 10.765 1.00 94.69 80 GLU A O 1
ATOM 632 N N . VAL A 1 81 ? -12.354 -0.850 11.854 1.00 97.44 81 VAL A N 1
ATOM 633 C CA . VAL A 1 81 ? -11.269 -0.410 10.969 1.00 97.44 81 VAL A CA 1
ATOM 634 C C . VAL A 1 81 ? -11.145 -1.307 9.747 1.00 97.44 81 VAL A C 1
ATOM 636 O O . VAL A 1 81 ? -10.876 -0.814 8.653 1.00 97.44 81 VAL A O 1
ATOM 639 N N . ILE A 1 82 ? -11.333 -2.612 9.917 1.00 97.44 82 ILE A N 1
ATOM 640 C CA . ILE A 1 82 ? -11.179 -3.611 8.866 1.00 97.44 82 ILE A CA 1
ATOM 641 C C . ILE A 1 82 ? -12.538 -4.228 8.591 1.00 97.44 82 ILE A C 1
ATOM 643 O O . ILE A 1 82 ? -13.059 -5.007 9.384 1.00 97.44 82 ILE A O 1
ATOM 647 N N . ILE A 1 83 ? -13.086 -3.870 7.439 1.00 96.56 83 ILE A N 1
ATOM 648 C CA . ILE A 1 83 ? -14.409 -4.289 7.009 1.00 96.56 83 ILE A CA 1
ATOM 649 C C . ILE A 1 83 ? -14.259 -5.518 6.119 1.00 96.56 83 ILE A C 1
ATOM 651 O O . ILE A 1 83 ? -13.629 -5.446 5.060 1.00 96.56 83 ILE A O 1
ATOM 655 N N . ASP A 1 84 ? -14.829 -6.638 6.546 1.00 95.31 84 ASP A N 1
ATOM 656 C CA . ASP A 1 84 ? -15.053 -7.783 5.670 1.00 95.31 84 ASP A CA 1
ATOM 657 C C . ASP A 1 84 ? -16.374 -7.567 4.925 1.00 95.31 84 ASP A C 1
ATOM 659 O O . ASP A 1 84 ? -17.452 -7.613 5.516 1.00 95.31 84 ASP A O 1
ATOM 663 N N . ASP A 1 85 ? -16.275 -7.232 3.640 1.00 91.94 85 ASP A N 1
ATOM 664 C CA . ASP A 1 85 ? -17.419 -6.985 2.765 1.00 91.94 85 ASP A CA 1
ATOM 665 C C . ASP A 1 85 ? -17.868 -8.242 2.001 1.00 91.94 85 ASP A C 1
ATOM 667 O O . ASP A 1 85 ? -18.782 -8.151 1.183 1.00 91.94 85 ASP A O 1
ATOM 671 N N . GLY A 1 86 ? -17.263 -9.408 2.267 1.00 88.25 86 GLY A N 1
ATOM 672 C CA . GLY A 1 86 ? -17.630 -10.680 1.640 1.00 88.25 86 GLY A CA 1
ATOM 673 C C . GLY A 1 86 ? -17.189 -10.826 0.179 1.00 88.25 86 GLY A C 1
ATOM 674 O O . GLY A 1 86 ? -17.651 -11.742 -0.502 1.00 88.25 86 GLY A O 1
ATOM 675 N N . PHE A 1 87 ? -16.307 -9.949 -0.316 1.00 74.25 87 PHE A N 1
ATOM 676 C CA . PHE A 1 87 ? -15.769 -10.002 -1.678 1.00 74.25 87 PHE A CA 1
ATOM 677 C C . PHE A 1 87 ? -14.278 -10.390 -1.678 1.00 74.25 87 PHE A C 1
ATOM 679 O O . PHE A 1 87 ? -13.453 -9.730 -1.036 1.00 74.25 87 PHE A O 1
ATOM 686 N N . TYR A 1 88 ? -13.929 -11.436 -2.440 1.00 62.97 88 TYR A N 1
ATOM 687 C CA . TYR A 1 88 ? -12.559 -11.949 -2.616 1.00 62.97 88 TYR A CA 1
ATOM 688 C C . TYR A 1 88 ? -11.963 -11.565 -3.977 1.00 62.97 88 TYR A C 1
ATOM 690 O O . TYR A 1 88 ? -12.658 -11.771 -4.997 1.00 62.97 88 TYR A O 1
#

Foldseek 3Di:
DPVCVVCLPQLADEPVVVVVLVCLQPNPHHPLRVVCVVCVPDPPPPPDDPVVSVVVNVVSVVSVVSNVCCCPVVVDDPCSNYPHPVDD

Radius of gyration: 15.16 Å; Cα contacts (8 Å, |Δi|>4): 77; chains: 1; bounding box: 32×28×46 Å

Secondary structure (DSSP, 8-state):
-GGGHHHHHH--EEHHHHHHHHHHHHSSS-HHHHHHHHHTTSTT---S-HHHHHHHHHHHHHHHHHHHHHHHTS---HHHHEE--S--

Solvent-accessible surface area (backbone atoms only — not comparable to full-atom values): 5154 Å² total; per-residue (Å²): 126,70,91,54,42,64,49,66,70,70,32,56,44,46,42,62,58,51,52,53,52,49,42,33,71,75,42,98,55,38,50,36,54,54,49,51,64,68,44,59,82,42,95,68,51,79,78,69,56,68,74,58,37,55,48,50,43,54,47,53,54,51,53,53,47,48,56,51,40,33,39,70,74,67,63,44,55,65,74,68,33,40,38,79,82,87,68,131

Organism: Biomphalaria glabrata (NCBI:txid6526)

InterPro domains:
  IPR009581 FAM20, C-terminal [PF06702] (2-76)
  IPR024869 FAM20 [PTHR12450] (2-85)

Sequence (88 aa):
MSCMSPVRQCCMIRLSTLAKLVKLYIGPDSLSHVLRKSLEADPLSPILWEPHLDSVDRRVGQILKVISECITKKGKPWQEVIIDDGFY

Mean predicted aligned error: 3.36 Å

pLDDT: mean 95.09, std 6.24, range [58.59, 98.38]